Protein AF-A0A8T3MRX0-F1 (afdb_monomer_lite)

Structure (mmCIF, N/CA/C/O backbone):
data_AF-A0A8T3MRX0-F1
#
_entry.id   AF-A0A8T3MRX0-F1
#
loop_
_atom_site.group_PDB
_atom_site.id
_atom_site.type_symbol
_atom_site.label_atom_id
_atom_site.label_alt_id
_atom_site.label_comp_id
_atom_site.label_asym_id
_atom_site.label_entity_id
_atom_site.label_seq_id
_atom_site.pdbx_PDB_ins_code
_atom_site.Cartn_x
_atom_site.Cartn_y
_atom_site.Cartn_z
_atom_site.occupancy
_atom_site.B_iso_or_equiv
_atom_site.auth_seq_id
_atom_site.auth_comp_id
_atom_site.auth_asym_id
_atom_site.auth_atom_id
_atom_site.pdbx_PDB_model_num
ATOM 1 N N . MET A 1 1 ? -22.126 3.809 14.774 1.00 47.97 1 MET A N 1
ATOM 2 C CA . MET A 1 1 ? -21.043 4.812 14.825 1.00 47.97 1 MET A CA 1
ATOM 3 C C . MET A 1 1 ? -20.828 5.288 13.395 1.00 47.97 1 MET A C 1
ATOM 5 O O . MET A 1 1 ? -20.645 4.446 12.530 1.00 47.97 1 MET A O 1
ATOM 9 N N . ASN A 1 2 ? -21.030 6.576 13.102 1.00 45.25 2 ASN A N 1
ATOM 10 C CA . ASN A 1 2 ? -21.067 7.081 11.723 1.00 45.25 2 ASN A CA 1
ATOM 11 C C . ASN A 1 2 ? -19.663 7.521 11.285 1.00 45.25 2 ASN A C 1
ATOM 13 O O . ASN A 1 2 ? -19.270 8.661 11.512 1.00 45.25 2 ASN A O 1
ATOM 17 N N . LEU A 1 3 ? -18.898 6.598 10.702 1.00 55.19 3 LEU A N 1
ATOM 18 C CA . LEU A 1 3 ? -17.537 6.868 10.233 1.00 55.19 3 LEU A CA 1
ATOM 19 C C . LEU A 1 3 ? -17.494 7.878 9.079 1.00 55.19 3 LEU A C 1
ATOM 21 O O . LEU A 1 3 ? -16.502 8.574 8.935 1.00 55.19 3 LEU A O 1
ATOM 25 N N . LEU A 1 4 ? -18.555 8.031 8.287 1.00 54.91 4 LEU A N 1
ATOM 26 C CA . LEU A 1 4 ? -18.535 8.836 7.056 1.00 54.91 4 LEU A CA 1
ATOM 27 C C . LEU A 1 4 ? -18.578 10.364 7.281 1.00 54.91 4 LEU A C 1
ATOM 29 O O . LEU A 1 4 ? -18.667 11.115 6.314 1.00 54.91 4 LEU A O 1
ATOM 33 N N . GLY A 1 5 ? -18.531 10.832 8.534 1.00 46.66 5 GLY A N 1
ATOM 34 C CA . GLY A 1 5 ? -18.636 12.254 8.887 1.00 46.66 5 GLY A CA 1
ATOM 35 C C . GLY A 1 5 ? -17.525 12.801 9.784 1.00 46.66 5 GLY A C 1
ATOM 36 O O . GLY A 1 5 ? -17.608 13.962 10.179 1.00 46.66 5 GLY A O 1
ATOM 37 N N . GLU A 1 6 ? -16.504 12.010 10.141 1.00 54.84 6 GLU A N 1
ATOM 38 C CA . GLU A 1 6 ? -15.420 12.528 10.981 1.00 54.84 6 GLU A CA 1
ATOM 39 C C . GLU A 1 6 ? -14.388 13.304 10.143 1.00 54.84 6 GLU A C 1
ATOM 41 O O . GLU A 1 6 ? -13.748 12.711 9.272 1.00 54.84 6 GLU A O 1
ATOM 46 N N . PRO A 1 7 ? -14.113 14.588 10.451 1.00 52.88 7 PRO A N 1
ATOM 47 C CA . PRO A 1 7 ? -13.087 15.394 9.774 1.00 52.88 7 PRO A CA 1
ATOM 48 C C . PRO A 1 7 ? -11.646 14.892 10.007 1.00 52.88 7 PRO A C 1
ATOM 50 O O . PRO A 1 7 ? -10.686 15.538 9.596 1.00 52.88 7 PRO A O 1
ATOM 53 N N . ALA A 1 8 ? -11.486 13.745 10.672 1.00 60.12 8 ALA A N 1
ATOM 54 C CA . ALA A 1 8 ? -10.219 13.095 10.975 1.00 60.12 8 ALA A CA 1
ATOM 55 C C . ALA A 1 8 ? -9.835 11.984 9.975 1.00 60.12 8 ALA A C 1
ATOM 57 O O . ALA A 1 8 ? -8.851 11.282 10.202 1.00 60.12 8 ALA A O 1
ATOM 58 N N . GLN A 1 9 ? -10.587 11.785 8.887 1.00 65.62 9 GLN A N 1
ATOM 59 C CA . GLN A 1 9 ? -10.217 10.825 7.843 1.00 65.62 9 GLN A CA 1
ATOM 60 C C . GLN A 1 9 ? -9.345 11.503 6.786 1.00 65.62 9 GLN A C 1
ATOM 62 O O . GLN A 1 9 ? -9.787 12.417 6.093 1.00 65.62 9 GLN A O 1
ATOM 67 N N . GLY A 1 10 ? -8.083 11.078 6.690 1.00 75.69 10 GLY A N 1
ATOM 68 C CA . GLY A 1 10 ? -7.203 11.491 5.599 1.00 75.69 10 GLY A CA 1
ATOM 69 C C . GLY A 1 10 ? -7.503 10.727 4.305 1.00 75.69 10 GLY A C 1
ATOM 70 O O . GLY A 1 10 ? -8.537 10.078 4.159 1.00 75.69 10 GLY A O 1
ATOM 71 N N . VAL A 1 11 ? -6.596 10.815 3.331 1.00 86.38 11 VAL A N 1
ATOM 72 C CA . VAL A 1 11 ? -6.800 10.226 1.997 1.00 86.38 11 VAL A CA 1
ATOM 73 C C . VAL A 1 11 ? -6.847 8.698 2.078 1.00 86.38 11 VAL A C 1
ATOM 75 O O . VAL A 1 11 ? -5.951 8.070 2.647 1.00 86.38 11 VAL A O 1
ATOM 78 N N . ALA A 1 12 ? -7.876 8.094 1.479 1.00 89.69 12 ALA A N 1
ATOM 79 C CA . ALA A 1 12 ? -8.012 6.644 1.407 1.00 89.69 12 ALA A CA 1
ATOM 80 C C . ALA A 1 12 ? -6.932 6.014 0.510 1.00 89.69 12 ALA A C 1
ATOM 82 O O . ALA A 1 12 ? -6.689 6.464 -0.613 1.00 89.69 12 ALA A O 1
ATOM 83 N N . ILE A 1 13 ? -6.317 4.941 1.008 1.00 91.31 13 ILE A N 1
ATOM 84 C CA . ILE A 1 13 ? -5.380 4.073 0.277 1.00 91.31 13 ILE A CA 1
ATOM 85 C C . ILE A 1 13 ? -6.118 2.861 -0.295 1.00 91.31 13 ILE A C 1
ATOM 87 O O . ILE A 1 13 ? -5.758 2.380 -1.365 1.00 91.31 13 ILE A O 1
ATOM 91 N N . GLY A 1 14 ? -7.150 2.376 0.398 1.00 90.56 14 GLY A N 1
ATOM 92 C CA . GLY A 1 14 ? -8.015 1.307 -0.088 1.00 90.56 14 GLY A CA 1
ATOM 93 C C . GLY A 1 14 ? -8.896 0.710 1.006 1.00 90.56 14 GLY A C 1
ATOM 94 O O . GLY A 1 14 ? -8.797 1.079 2.175 1.00 90.56 14 GLY A O 1
ATOM 95 N N . LEU A 1 15 ? -9.753 -0.227 0.607 1.00 90.88 15 LEU A N 1
ATOM 96 C CA . LEU A 1 15 ? -10.640 -0.990 1.484 1.00 90.88 15 LEU A CA 1
ATOM 97 C C . LEU A 1 15 ? -10.367 -2.484 1.277 1.00 90.88 15 LEU A C 1
ATOM 99 O O . LEU A 1 15 ? -10.293 -2.937 0.134 1.00 90.88 15 LEU A O 1
ATOM 103 N N . ALA A 1 16 ? -10.235 -3.246 2.361 1.00 90.50 16 ALA A N 1
ATOM 104 C CA . ALA A 1 16 ? -10.099 -4.698 2.305 1.00 90.50 16 ALA A CA 1
ATOM 105 C C . ALA A 1 16 ? -10.977 -5.359 3.375 1.00 90.50 16 ALA A C 1
ATOM 107 O O . ALA A 1 16 ? -10.682 -5.287 4.568 1.00 90.50 16 ALA A O 1
ATOM 108 N N . GLY A 1 17 ? -12.073 -5.991 2.943 1.00 91.25 17 GLY A N 1
ATOM 109 C CA . GLY A 1 17 ? -13.133 -6.410 3.864 1.00 91.25 17 GLY A CA 1
ATOM 110 C C . GLY A 1 17 ? -13.677 -5.202 4.630 1.00 91.25 17 GLY A C 1
ATOM 111 O O . GLY A 1 17 ? -13.950 -4.166 4.026 1.00 91.25 17 GLY A O 1
ATOM 112 N N . ASP A 1 18 ? -13.739 -5.315 5.955 1.00 93.56 18 ASP A N 1
ATOM 113 C CA . ASP A 1 18 ? -14.192 -4.241 6.850 1.00 93.56 18 ASP A CA 1
ATOM 114 C C . ASP A 1 18 ? -13.059 -3.292 7.285 1.00 93.56 18 ASP A C 1
ATOM 116 O O . ASP A 1 18 ? -13.239 -2.484 8.191 1.00 93.56 18 ASP A O 1
ATOM 120 N N . GLN A 1 19 ? -11.870 -3.373 6.680 1.00 94.06 19 GLN A N 1
ATOM 121 C CA . GLN A 1 19 ? -10.727 -2.529 7.041 1.00 94.06 19 GLN A CA 1
ATOM 122 C C . GLN A 1 19 ? -10.515 -1.432 5.998 1.00 94.06 19 GLN A C 1
ATOM 124 O O . GLN A 1 19 ? -10.048 -1.692 4.885 1.00 94.06 19 GLN A O 1
ATOM 129 N N . LEU A 1 20 ? -10.837 -0.191 6.366 1.00 93.75 20 LEU A N 1
ATOM 130 C CA . LEU A 1 20 ? -10.503 1.001 5.594 1.00 93.75 20 LEU A CA 1
ATOM 131 C C . LEU A 1 20 ? -9.086 1.445 5.952 1.00 93.75 20 LEU A C 1
ATOM 133 O O . LEU A 1 20 ? -8.795 1.742 7.108 1.00 93.75 20 LEU A O 1
ATOM 137 N N . VAL A 1 21 ? -8.212 1.531 4.955 1.00 94.31 21 VAL A N 1
ATOM 138 C CA . VAL A 1 21 ? -6.828 1.968 5.142 1.00 94.31 21 VAL A CA 1
ATOM 139 C C . VAL A 1 21 ? -6.658 3.364 4.573 1.00 94.31 21 VAL A C 1
ATOM 141 O O . VAL A 1 21 ? -6.964 3.615 3.404 1.00 94.31 21 VAL A O 1
ATOM 144 N N . THR A 1 22 ? -6.168 4.284 5.398 1.00 93.62 22 THR A N 1
ATOM 145 C CA . THR A 1 22 ? -6.013 5.696 5.035 1.00 93.62 22 THR A CA 1
ATOM 14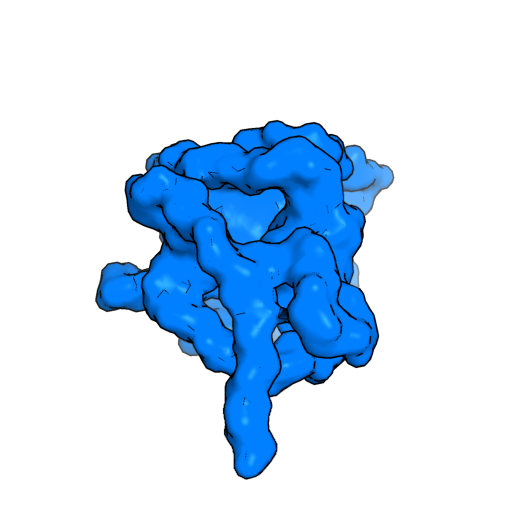6 C C . THR A 1 22 ? -4.665 6.226 5.489 1.00 93.62 22 THR A C 1
ATOM 148 O O . THR A 1 22 ? -4.082 5.758 6.469 1.00 93.62 22 THR A O 1
ATOM 151 N N . TYR A 1 23 ? -4.205 7.285 4.833 1.00 92.75 23 TYR A N 1
ATOM 152 C CA . TYR A 1 23 ? -3.291 8.204 5.494 1.00 92.75 23 TYR A CA 1
ATOM 153 C C . TYR A 1 23 ? -4.036 8.880 6.651 1.00 92.75 23 TYR A C 1
ATOM 155 O O . TYR A 1 23 ? -5.194 9.278 6.503 1.00 92.75 23 TYR A O 1
ATOM 163 N N . ALA A 1 24 ? -3.405 8.983 7.816 1.00 91.12 24 ALA A N 1
ATOM 164 C CA . ALA A 1 24 ? -3.927 9.775 8.919 1.00 91.12 24 ALA A CA 1
ATOM 165 C C . ALA A 1 24 ? -3.670 11.271 8.656 1.00 91.12 24 ALA A C 1
ATOM 167 O O . ALA A 1 24 ? -2.680 11.613 8.000 1.00 91.12 24 ALA A O 1
ATOM 168 N N . PRO A 1 25 ? -4.511 12.181 9.176 1.00 87.50 25 PRO A N 1
ATOM 169 C CA . PRO A 1 25 ? -4.209 13.607 9.161 1.00 87.50 25 PRO A CA 1
ATOM 170 C C . PRO A 1 25 ? -2.866 13.883 9.845 1.00 87.50 25 PRO A C 1
ATOM 172 O O . PRO A 1 25 ? -2.605 13.385 10.940 1.00 87.50 25 PRO A O 1
ATOM 175 N N . CYS A 1 26 ? -2.015 14.685 9.209 1.00 86.38 26 CYS A N 1
ATOM 176 C CA . CYS A 1 26 ? -0.701 15.034 9.731 1.00 86.38 26 CYS A CA 1
ATOM 177 C C . CYS A 1 26 ? -0.370 16.509 9.447 1.00 86.38 26 CYS A C 1
ATOM 179 O O . CYS A 1 26 ? -0.930 17.111 8.534 1.00 86.38 26 CYS A O 1
ATOM 181 N N . GLN A 1 27 ? 0.527 17.106 10.241 1.00 83.56 27 GLN A N 1
ATOM 182 C CA . GLN A 1 27 ? 0.927 18.516 10.081 1.00 83.56 27 GLN A CA 1
ATOM 183 C C . GLN A 1 27 ? 1.966 18.735 8.966 1.00 83.56 27 GLN A C 1
ATOM 185 O O . GLN A 1 27 ? 2.208 19.869 8.563 1.00 83.56 27 GLN A O 1
ATOM 190 N N . GLY A 1 28 ? 2.577 17.661 8.464 1.00 82.31 28 GLY A N 1
ATOM 191 C CA . GLY A 1 28 ? 3.568 17.696 7.396 1.00 82.31 28 GLY A CA 1
ATOM 192 C C . GLY A 1 28 ? 3.866 16.290 6.885 1.00 82.31 28 GLY A C 1
ATOM 193 O O . GLY A 1 28 ? 3.781 15.325 7.641 1.00 82.31 28 GLY A O 1
ATOM 194 N N . LEU A 1 29 ? 4.186 16.174 5.597 1.00 83.44 29 LEU A N 1
ATOM 195 C CA . LEU A 1 29 ? 4.521 14.893 4.973 1.00 83.44 29 LEU A CA 1
ATOM 196 C C . LEU A 1 29 ? 5.898 14.388 5.444 1.00 83.44 29 LEU A C 1
ATOM 198 O O . LEU A 1 29 ? 6.789 15.213 5.658 1.00 83.44 29 LEU A O 1
ATOM 202 N N . PRO A 1 30 ? 6.118 13.059 5.517 1.00 88.75 30 PRO A N 1
ATOM 203 C CA . PRO A 1 30 ? 5.167 11.965 5.253 1.00 88.75 30 PRO A CA 1
ATOM 204 C C . PRO A 1 30 ? 4.166 11.708 6.400 1.00 88.75 30 PRO A C 1
ATOM 206 O O . PRO A 1 30 ? 4.538 11.728 7.569 1.00 88.75 30 PRO A O 1
ATOM 209 N N . CYS A 1 31 ? 2.901 11.418 6.067 1.00 90.50 31 CYS A N 1
ATOM 210 C CA . CYS A 1 31 ? 1.861 11.135 7.067 1.00 90.50 31 CYS A CA 1
ATOM 211 C C . CYS A 1 31 ? 1.908 9.680 7.582 1.00 90.50 31 CYS A C 1
ATOM 213 O O . CYS A 1 31 ? 2.363 8.786 6.855 1.00 90.50 31 CYS A O 1
ATOM 215 N N . PRO A 1 32 ? 1.361 9.410 8.785 1.00 93.44 32 PRO A N 1
ATOM 216 C CA . PRO A 1 32 ? 1.091 8.050 9.238 1.00 93.44 32 PRO A CA 1
ATOM 217 C C . PRO A 1 32 ? 0.061 7.344 8.349 1.00 93.44 32 PRO A C 1
ATOM 219 O O . PRO A 1 32 ? -0.772 7.991 7.712 1.00 93.44 32 PRO A O 1
ATOM 222 N N . ILE A 1 33 ? 0.071 6.012 8.361 1.00 94.94 33 ILE A N 1
ATOM 223 C CA . ILE A 1 33 ? -0.961 5.163 7.756 1.00 94.94 33 ILE A CA 1
ATOM 224 C C . ILE A 1 33 ? -1.665 4.378 8.857 1.00 94.94 33 ILE A C 1
ATOM 226 O O . ILE A 1 33 ? -1.015 3.765 9.708 1.00 94.94 33 ILE A O 1
ATOM 230 N N . VAL A 1 34 ? -2.995 4.365 8.811 1.00 95.94 34 VAL A N 1
ATOM 231 C CA . VAL A 1 34 ? -3.849 3.653 9.764 1.00 95.94 34 VAL A CA 1
ATOM 232 C C . VAL A 1 34 ? -4.810 2.715 9.042 1.00 95.94 34 VAL A C 1
ATOM 234 O O . VAL A 1 34 ? -5.283 3.022 7.948 1.00 95.94 34 VAL A O 1
ATOM 237 N N . ALA A 1 35 ? -5.112 1.584 9.674 1.00 96.19 35 ALA A N 1
ATOM 238 C CA . ALA A 1 35 ? -6.267 0.753 9.364 1.00 96.19 35 ALA A CA 1
ATOM 239 C C . ALA A 1 35 ? -7.395 1.071 10.346 1.00 96.19 35 ALA A C 1
ATOM 241 O O . ALA A 1 35 ? -7.155 1.272 11.540 1.00 96.19 35 ALA A O 1
ATOM 242 N N . ILE A 1 36 ? -8.615 1.142 9.829 1.00 95.06 36 ILE A N 1
ATOM 243 C CA . ILE A 1 36 ? -9.825 1.440 10.581 1.00 95.06 36 ILE A CA 1
ATOM 244 C C . ILE A 1 36 ? -10.830 0.333 10.298 1.00 95.06 36 ILE A C 1
ATOM 246 O O . ILE A 1 36 ? -11.251 0.154 9.156 1.00 95.06 36 ILE A O 1
ATOM 250 N N . ASP A 1 37 ? -11.250 -0.368 11.343 1.00 94.31 37 ASP A N 1
ATOM 251 C CA . ASP A 1 37 ? -12.383 -1.278 11.271 1.00 94.31 37 ASP A CA 1
ATOM 252 C C . ASP A 1 37 ? -13.670 -0.462 11.088 1.00 94.31 37 ASP A C 1
ATOM 254 O O . ASP A 1 37 ? -14.036 0.340 11.950 1.00 94.31 37 ASP A O 1
ATOM 258 N N . VAL A 1 38 ? -14.353 -0.619 9.955 1.00 92.50 38 VAL A N 1
ATOM 259 C CA . VAL A 1 38 ? -15.511 0.220 9.613 1.00 92.50 38 VAL A CA 1
ATOM 260 C C . VAL A 1 38 ? -16.777 -0.150 10.388 1.00 92.50 38 VAL A C 1
ATOM 262 O O . VAL A 1 38 ? -17.739 0.617 10.408 1.00 92.50 38 VAL A O 1
ATOM 265 N N . THR A 1 39 ? -16.781 -1.303 11.052 1.00 93.81 39 THR A N 1
ATOM 266 C CA . THR A 1 39 ? -17.919 -1.789 11.836 1.00 93.81 39 THR A CA 1
ATOM 267 C C . THR A 1 39 ? -17.836 -1.286 13.277 1.00 93.81 39 THR A C 1
ATOM 269 O O . THR A 1 39 ? -18.826 -0.822 13.847 1.00 93.81 39 THR A O 1
ATOM 272 N N . THR A 1 40 ? -16.642 -1.335 13.867 1.00 92.94 40 THR A N 1
ATOM 273 C CA . THR A 1 40 ? -16.371 -0.997 15.273 1.00 92.94 40 THR A CA 1
ATOM 274 C C . THR A 1 40 ? -15.755 0.390 15.456 1.00 92.94 40 THR A C 1
ATOM 276 O O . THR A 1 40 ? -15.836 0.959 16.543 1.00 92.94 40 THR A O 1
ATOM 279 N N . GLY A 1 41 ? -15.138 0.951 14.414 1.00 90.50 41 GLY A N 1
ATOM 280 C CA . GLY A 1 41 ? -14.356 2.187 14.470 1.00 90.50 41 GLY A CA 1
ATOM 281 C C . GLY A 1 41 ? -12.961 2.023 15.082 1.00 90.50 41 GLY A C 1
ATOM 282 O O . GLY A 1 41 ? -12.269 3.026 15.274 1.00 90.50 41 GLY A O 1
ATOM 283 N N . GLN A 1 42 ? -12.535 0.797 15.410 1.00 93.19 42 GLN A N 1
ATOM 284 C CA . GLN A 1 42 ? -11.214 0.543 15.984 1.00 93.19 42 GLN A CA 1
ATOM 285 C C . GLN A 1 42 ? -10.109 0.937 14.997 1.00 93.19 42 GLN A C 1
ATOM 287 O O . GLN A 1 42 ? -10.176 0.603 13.817 1.00 93.19 42 GLN A O 1
ATOM 292 N N . ARG A 1 43 ? -9.075 1.629 15.489 1.00 93.88 43 ARG A N 1
ATOM 293 C CA . ARG A 1 43 ? -7.940 2.098 14.684 1.00 93.88 43 ARG A CA 1
ATOM 294 C C . ARG A 1 43 ? -6.648 1.384 15.071 1.00 93.88 43 ARG A C 1
ATOM 296 O O . ARG A 1 43 ? -6.375 1.210 16.259 1.00 93.88 43 ARG A O 1
ATOM 303 N N . VAL A 1 44 ? -5.836 1.045 14.075 1.00 95.56 44 VAL A N 1
ATOM 304 C CA . VAL A 1 44 ? -4.485 0.496 14.238 1.00 95.56 44 VAL A CA 1
ATOM 305 C C . VAL A 1 44 ? -3.510 1.282 13.368 1.00 95.56 44 VAL A C 1
ATOM 307 O O . VAL A 1 44 ? -3.738 1.457 12.173 1.00 95.56 44 VAL A O 1
ATOM 310 N N . THR A 1 45 ? -2.405 1.743 13.953 1.00 95.44 45 THR A N 1
ATOM 311 C CA . THR A 1 45 ? -1.321 2.383 13.197 1.00 95.44 45 THR A CA 1
ATOM 312 C C . THR A 1 45 ? -0.474 1.326 12.499 1.00 95.44 45 THR A C 1
ATOM 314 O O . THR A 1 45 ? 0.128 0.468 13.146 1.00 95.44 45 THR A O 1
ATOM 317 N N . LEU A 1 46 ? -0.409 1.406 11.171 1.00 96.25 46 LEU A N 1
ATOM 318 C CA . LEU A 1 46 ? 0.388 0.508 10.333 1.00 96.25 46 LEU A CA 1
ATOM 319 C C . LEU A 1 46 ? 1.793 1.062 10.088 1.00 96.25 46 LEU A C 1
ATOM 321 O O . LEU A 1 46 ? 2.756 0.303 10.002 1.00 96.25 46 LEU A O 1
ATOM 325 N N . SER A 1 47 ? 1.911 2.388 10.008 1.00 94.81 47 SER A N 1
ATOM 326 C CA . SER A 1 47 ? 3.180 3.097 9.869 1.00 94.81 47 SER A CA 1
ATOM 327 C C . SER A 1 47 ? 3.056 4.512 10.426 1.00 94.81 47 SER A C 1
ATOM 329 O O . SER A 1 47 ? 2.044 5.169 10.196 1.00 94.81 47 SER A O 1
ATOM 331 N N . ASP A 1 48 ? 4.086 4.998 11.116 1.00 92.12 48 ASP A N 1
ATOM 332 C CA . ASP A 1 48 ? 4.107 6.356 11.681 1.00 92.12 48 ASP A CA 1
ATOM 333 C C . ASP A 1 48 ? 4.415 7.432 10.627 1.00 92.12 48 ASP A C 1
ATOM 335 O O . ASP A 1 48 ? 4.094 8.602 10.813 1.00 92.12 48 ASP A O 1
ATOM 339 N N . ALA A 1 49 ? 5.029 7.040 9.508 1.00 90.69 49 ALA A N 1
ATOM 340 C CA . ALA A 1 49 ? 5.462 7.929 8.436 1.00 90.69 49 ALA A CA 1
ATOM 341 C C . ALA A 1 49 ? 5.644 7.118 7.148 1.00 90.69 49 ALA A C 1
ATOM 343 O O . ALA A 1 49 ? 6.426 6.167 7.122 1.00 90.69 49 ALA A O 1
ATOM 344 N N . SER A 1 50 ? 4.914 7.456 6.082 1.00 90.88 50 SER A N 1
ATOM 345 C CA . SER A 1 50 ? 5.001 6.742 4.799 1.00 90.88 50 SER A CA 1
ATOM 346 C C . SER A 1 50 ? 4.939 7.657 3.581 1.00 90.88 50 SER A C 1
ATOM 348 O O . SER A 1 50 ? 4.209 8.650 3.570 1.00 90.88 50 SER A O 1
ATOM 350 N N . GLY A 1 51 ? 5.686 7.278 2.541 1.00 91.75 51 GLY A N 1
ATOM 351 C CA . GLY A 1 51 ? 5.541 7.818 1.192 1.00 91.75 51 GLY A CA 1
ATOM 352 C C . GLY A 1 51 ? 4.298 7.260 0.497 1.00 91.75 51 GLY A C 1
ATOM 353 O O . GLY A 1 51 ? 3.227 7.158 1.101 1.00 91.75 51 GLY A O 1
ATOM 354 N N . LEU A 1 52 ? 4.424 6.885 -0.779 1.00 92.94 52 LEU A N 1
ATOM 355 C CA . LEU A 1 52 ? 3.320 6.252 -1.502 1.00 92.94 52 LEU A CA 1
ATOM 356 C C . LEU A 1 52 ? 3.032 4.862 -0.932 1.00 92.94 52 LEU A C 1
ATOM 358 O O . LEU A 1 52 ? 3.916 4.187 -0.400 1.00 92.94 52 LEU A O 1
ATOM 362 N N . ALA A 1 53 ? 1.773 4.452 -1.028 1.00 93.44 53 ALA A N 1
ATOM 363 C CA . ALA A 1 53 ? 1.305 3.193 -0.484 1.00 93.44 53 ALA A CA 1
ATOM 364 C C . ALA A 1 53 ? 0.182 2.599 -1.332 1.00 93.44 53 ALA A C 1
ATOM 366 O O . ALA A 1 53 ? -0.541 3.308 -2.037 1.00 93.44 53 ALA A O 1
ATOM 367 N N . THR A 1 54 ? 0.029 1.283 -1.240 1.00 93.31 54 THR A N 1
ATOM 368 C CA . THR A 1 54 ? -1.056 0.540 -1.876 1.00 93.31 54 THR A CA 1
ATOM 369 C C . THR A 1 54 ? -1.434 -0.682 -1.048 1.00 93.31 54 THR A C 1
ATOM 371 O O . THR A 1 54 ? -0.608 -1.240 -0.323 1.00 93.31 54 THR A O 1
ATOM 374 N N . LEU A 1 55 ? -2.684 -1.120 -1.177 1.00 92.38 55 LEU A N 1
ATOM 375 C CA . LEU A 1 55 ? -3.097 -2.435 -0.702 1.00 92.38 55 LEU A CA 1
ATOM 376 C C . LEU A 1 55 ? -2.780 -3.495 -1.750 1.00 92.38 55 LEU A C 1
ATOM 378 O O . LEU A 1 55 ? -2.896 -3.253 -2.952 1.00 92.38 55 LEU A O 1
ATOM 382 N N . VAL A 1 56 ? -2.386 -4.670 -1.271 1.00 90.00 56 VAL A N 1
ATOM 383 C CA . VAL A 1 56 ? -2.056 -5.834 -2.091 1.00 90.00 56 VAL A CA 1
ATOM 384 C C . VAL A 1 56 ? -2.784 -7.043 -1.537 1.00 90.00 56 VAL A C 1
ATOM 386 O O . VAL A 1 56 ? -2.777 -7.290 -0.330 1.00 90.00 56 VAL A O 1
ATOM 389 N N . ALA A 1 57 ? -3.405 -7.812 -2.424 1.00 86.69 57 ALA A N 1
ATOM 390 C CA . ALA A 1 57 ? -3.938 -9.116 -2.072 1.00 86.69 57 ALA A CA 1
ATOM 391 C C . ALA A 1 57 ? -2.785 -10.126 -1.949 1.00 86.69 57 ALA A C 1
ATOM 393 O O . ALA A 1 57 ? -1.939 -10.223 -2.839 1.00 86.69 57 ALA A O 1
ATOM 394 N N . SER A 1 58 ? -2.759 -10.885 -0.857 1.00 85.00 58 SER A N 1
ATOM 395 C CA . SER A 1 58 ? -1.835 -12.002 -0.643 1.00 85.00 58 SER A CA 1
ATOM 396 C C . SER A 1 58 ? -2.621 -13.259 -0.277 1.00 85.00 58 SER A C 1
ATOM 398 O O . SER A 1 58 ? -3.785 -13.177 0.123 1.00 85.00 58 SER A O 1
ATOM 400 N N . VAL A 1 59 ? -1.975 -14.417 -0.405 1.00 85.81 59 VAL A N 1
ATOM 401 C CA . VAL A 1 59 ? -2.522 -15.722 -0.004 1.00 85.81 59 VAL A CA 1
ATOM 402 C C . VAL A 1 59 ? -2.940 -15.738 1.469 1.00 85.81 59 VAL A C 1
ATOM 404 O O . VAL A 1 59 ? -3.997 -16.266 1.796 1.00 85.81 59 VAL A O 1
ATOM 407 N N . ASP A 1 60 ? -2.187 -15.053 2.330 1.00 86.94 60 ASP A N 1
ATOM 408 C CA . ASP A 1 60 ? -2.450 -14.954 3.772 1.00 86.94 60 ASP A CA 1
ATOM 409 C C . ASP A 1 60 ? -3.339 -13.750 4.138 1.00 86.94 60 ASP A C 1
ATOM 411 O O . ASP A 1 60 ? -3.365 -13.293 5.286 1.00 86.94 60 ASP A O 1
ATOM 415 N N . GLY A 1 61 ? -4.030 -13.171 3.152 1.00 89.31 61 GLY A N 1
ATOM 416 C CA . GLY A 1 61 ? -4.900 -12.006 3.303 1.00 89.31 61 GLY A CA 1
ATOM 417 C C . GLY A 1 61 ? -4.270 -10.682 2.853 1.00 89.31 61 GLY A C 1
ATOM 418 O O . GLY A 1 61 ? -3.096 -10.622 2.487 1.00 89.31 61 GLY A O 1
ATOM 419 N N . PRO A 1 62 ? -5.043 -9.585 2.859 1.00 91.75 62 PRO A N 1
ATOM 420 C CA . PRO A 1 62 ? -4.581 -8.287 2.379 1.00 91.75 62 PRO A CA 1
ATOM 421 C C . PRO A 1 62 ? -3.406 -7.759 3.208 1.00 91.75 62 PRO A C 1
ATOM 423 O O . PRO A 1 62 ? -3.316 -7.979 4.420 1.00 91.75 62 PRO A O 1
ATOM 426 N N . ARG A 1 63 ? -2.500 -7.044 2.545 1.00 94.44 63 ARG A N 1
ATOM 427 C CA . ARG A 1 63 ? -1.336 -6.398 3.153 1.00 94.44 63 ARG A CA 1
ATOM 428 C C . ARG A 1 63 ? -1.209 -4.970 2.636 1.00 94.44 63 ARG A C 1
ATOM 430 O O . ARG A 1 63 ? -1.529 -4.686 1.482 1.00 94.44 63 ARG A O 1
ATOM 437 N N . LEU A 1 64 ? -0.718 -4.079 3.487 1.00 95.50 64 LEU A N 1
ATOM 438 C CA . LEU A 1 64 ? -0.269 -2.752 3.085 1.00 95.50 64 LEU A CA 1
ATOM 439 C C . LEU A 1 64 ? 1.168 -2.856 2.587 1.00 95.50 64 LEU A C 1
ATOM 441 O O . LEU A 1 64 ? 2.019 -3.361 3.313 1.00 95.50 64 LEU A O 1
ATOM 445 N N . VAL A 1 65 ? 1.448 -2.318 1.405 1.00 95.06 65 VAL A N 1
ATOM 446 C CA . VAL A 1 65 ? 2.815 -2.040 0.957 1.00 95.06 65 VAL A CA 1
ATOM 447 C C . VAL A 1 65 ? 3.005 -0.537 0.908 1.00 95.06 65 VAL A C 1
ATOM 449 O O . VAL A 1 65 ? 2.170 0.175 0.347 1.00 95.06 65 VAL A O 1
ATOM 452 N N . HIS A 1 66 ? 4.089 -0.045 1.495 1.00 94.88 66 HIS A N 1
ATOM 453 C CA . HIS A 1 66 ? 4.377 1.380 1.526 1.00 94.88 66 HIS A CA 1
ATOM 454 C C . HIS A 1 66 ? 5.871 1.675 1.402 1.00 94.88 66 HIS A C 1
ATOM 456 O O . HIS A 1 66 ? 6.728 0.880 1.794 1.00 94.88 66 HIS A O 1
ATOM 462 N N . GLU A 1 67 ? 6.169 2.860 0.884 1.00 94.50 67 GLU A N 1
ATOM 463 C CA . GLU A 1 67 ? 7.503 3.449 0.896 1.00 94.50 67 GLU A CA 1
ATOM 464 C C . GLU A 1 67 ? 7.812 3.976 2.308 1.00 94.50 67 GLU A C 1
ATOM 466 O O . GLU A 1 67 ? 6.970 4.624 2.943 1.00 94.50 67 GLU A O 1
ATOM 471 N N . THR A 1 68 ? 9.009 3.700 2.834 1.00 88.88 68 THR A N 1
ATOM 472 C CA . THR A 1 68 ? 9.401 4.156 4.183 1.00 88.88 68 THR A CA 1
ATOM 473 C C . THR A 1 68 ? 9.732 5.644 4.257 1.00 88.88 68 THR A C 1
ATOM 475 O O . THR A 1 68 ? 9.738 6.209 5.346 1.00 88.88 68 THR A O 1
ATOM 478 N N . THR A 1 69 ? 10.029 6.274 3.120 1.00 81.31 69 THR A N 1
ATOM 479 C CA . THR A 1 69 ? 10.233 7.723 2.981 1.00 81.31 69 THR A CA 1
ATOM 480 C C . THR A 1 69 ? 9.511 8.219 1.728 1.00 81.31 69 THR A C 1
ATOM 482 O O . THR A 1 69 ? 8.926 7.429 0.990 1.00 81.31 69 THR A O 1
ATOM 485 N N . ALA A 1 70 ? 9.504 9.531 1.491 1.00 75.38 70 ALA A N 1
ATOM 486 C CA . ALA A 1 70 ? 8.824 10.132 0.343 1.00 75.38 70 ALA A CA 1
ATOM 487 C C . ALA A 1 70 ? 9.715 10.262 -0.913 1.00 75.38 70 ALA A C 1
ATOM 489 O O . ALA A 1 70 ? 9.332 10.981 -1.843 1.00 75.38 70 ALA A O 1
ATOM 490 N N . ASP A 1 71 ? 10.848 9.558 -0.957 1.00 75.94 71 ASP A N 1
ATOM 491 C CA . ASP A 1 71 ? 11.902 9.717 -1.965 1.00 75.94 71 ASP A CA 1
ATOM 492 C C . ASP A 1 71 ? 11.910 8.586 -3.005 1.00 75.94 71 ASP A C 1
ATOM 494 O O . ASP A 1 71 ? 11.410 7.485 -2.768 1.00 75.94 71 ASP A O 1
ATOM 498 N N . ASP A 1 72 ? 12.509 8.849 -4.168 1.00 68.44 72 ASP A N 1
ATOM 499 C CA . ASP A 1 72 ? 12.741 7.814 -5.178 1.00 68.44 72 ASP A CA 1
ATOM 500 C C . ASP A 1 72 ? 13.715 6.754 -4.634 1.00 68.44 72 ASP A C 1
ATOM 502 O O . ASP A 1 72 ? 14.746 7.083 -4.048 1.00 68.44 72 ASP A O 1
ATOM 506 N N . GLY A 1 73 ? 13.398 5.472 -4.838 1.00 71.38 73 GLY A N 1
ATOM 507 C CA . GLY A 1 73 ? 14.208 4.368 -4.310 1.00 71.38 73 GLY A CA 1
ATOM 508 C C . GLY A 1 73 ? 14.068 4.148 -2.800 1.00 71.38 73 GLY A C 1
ATOM 509 O O . GLY A 1 73 ? 14.869 3.411 -2.220 1.00 71.38 73 GLY A O 1
ATOM 510 N N . ALA A 1 74 ? 13.066 4.760 -2.155 1.00 79.88 74 ALA A N 1
ATOM 511 C CA . ALA A 1 74 ? 12.751 4.484 -0.760 1.00 79.88 74 ALA A CA 1
ATOM 512 C C . ALA A 1 74 ? 12.566 2.970 -0.533 1.00 79.88 74 ALA A C 1
ATOM 514 O O . ALA A 1 74 ? 11.895 2.305 -1.333 1.00 79.88 74 ALA A O 1
ATOM 515 N N . PRO A 1 75 ? 13.119 2.411 0.562 1.00 89.00 75 PRO A N 1
ATOM 516 C CA . PRO A 1 75 ? 12.846 1.037 0.941 1.00 89.00 75 PRO A CA 1
ATOM 517 C C . PRO A 1 75 ? 11.345 0.783 1.022 1.00 89.00 75 PRO A C 1
ATOM 519 O O . PRO A 1 75 ? 10.567 1.628 1.478 1.00 89.00 75 PRO A O 1
ATOM 522 N N . LEU A 1 76 ? 10.952 -0.411 0.601 1.00 93.31 76 LEU A N 1
ATOM 523 C CA . LEU A 1 76 ? 9.578 -0.855 0.695 1.00 93.31 76 LEU A CA 1
ATOM 524 C C . LEU A 1 76 ? 9.384 -1.691 1.956 1.00 93.31 76 LEU A C 1
ATOM 526 O O . LEU A 1 76 ? 10.220 -2.524 2.321 1.00 93.31 76 LEU A O 1
ATOM 530 N N . ARG A 1 77 ? 8.241 -1.493 2.606 1.00 94.81 77 ARG A N 1
ATOM 531 C CA . ARG A 1 77 ? 7.771 -2.351 3.691 1.00 94.81 77 ARG A CA 1
ATOM 532 C C . ARG A 1 77 ? 6.407 -2.915 3.368 1.00 94.81 77 ARG A C 1
ATOM 534 O O . ARG A 1 77 ? 5.574 -2.233 2.775 1.00 94.81 77 ARG A O 1
ATOM 541 N N . ILE A 1 78 ? 6.194 -4.147 3.809 1.00 94.94 78 ILE A N 1
ATOM 542 C CA . ILE A 1 78 ? 4.900 -4.815 3.805 1.00 94.94 78 ILE A CA 1
ATOM 543 C C . ILE A 1 78 ? 4.433 -5.027 5.244 1.00 94.94 78 ILE A C 1
ATOM 545 O O . ILE A 1 78 ? 5.234 -5.399 6.105 1.00 94.94 78 ILE A O 1
ATOM 549 N N . VAL A 1 79 ? 3.156 -4.753 5.509 1.00 95.94 79 VAL A N 1
ATOM 550 C CA . VAL A 1 79 ? 2.556 -4.790 6.848 1.00 95.94 79 VAL A CA 1
ATOM 551 C C . VAL A 1 79 ? 1.172 -5.447 6.793 1.00 95.94 79 VAL A C 1
ATOM 553 O O . VAL A 1 79 ? 0.386 -5.174 5.882 1.00 95.94 79 VAL A O 1
ATOM 556 N N . THR A 1 80 ? 0.852 -6.322 7.750 1.00 95.94 80 THR A N 1
ATOM 557 C CA . THR A 1 80 ? -0.521 -6.830 7.947 1.00 95.94 80 THR A CA 1
ATOM 558 C C . THR A 1 80 ? -1.462 -5.721 8.404 1.00 95.94 80 THR A C 1
ATOM 560 O O . THR A 1 80 ? -1.049 -4.792 9.086 1.00 95.94 80 THR A O 1
ATOM 563 N N . LEU A 1 81 ? -2.757 -5.810 8.082 1.00 95.69 81 LEU A N 1
ATOM 564 C CA . LEU A 1 81 ? -3.718 -4.761 8.468 1.00 95.69 81 LEU A CA 1
ATOM 565 C C . LEU A 1 81 ? -4.011 -4.703 9.979 1.00 95.69 81 LEU A C 1
ATOM 567 O O . LEU A 1 81 ? -4.575 -3.726 10.454 1.00 95.69 81 LEU A O 1
ATOM 571 N N . ASP A 1 82 ? -3.577 -5.705 10.746 1.00 93.88 82 ASP A N 1
ATOM 572 C CA . ASP A 1 82 ? -3.550 -5.667 12.213 1.00 93.88 82 ASP A CA 1
ATOM 573 C C . ASP A 1 82 ? -2.252 -5.052 12.784 1.00 93.88 82 ASP A C 1
ATOM 575 O O . ASP A 1 82 ? -2.082 -4.977 14.001 1.00 93.88 82 ASP A O 1
ATOM 579 N N . GLY A 1 83 ? -1.321 -4.641 11.915 1.00 92.88 83 GLY A N 1
ATOM 580 C CA . GLY A 1 83 ? -0.047 -4.009 12.250 1.00 92.88 83 GLY A CA 1
ATOM 581 C C . GLY A 1 83 ? 1.021 -4.928 12.855 1.00 92.88 83 GLY A C 1
ATOM 582 O O . GLY A 1 83 ? 2.112 -4.431 13.161 1.00 92.88 83 GLY A O 1
ATOM 583 N N . ARG A 1 84 ? 0.731 -6.226 13.047 1.00 91.56 84 ARG A N 1
ATOM 584 C CA . ARG A 1 84 ? 1.580 -7.160 13.809 1.00 91.56 84 ARG A CA 1
ATOM 585 C C . ARG A 1 84 ? 2.773 -7.684 13.022 1.00 91.56 84 ARG A C 1
ATOM 587 O O . ARG A 1 84 ? 3.871 -7.752 13.566 1.00 91.56 84 ARG A O 1
ATOM 594 N N . GLU A 1 85 ? 2.576 -8.051 11.762 1.00 90.31 85 GLU A N 1
ATOM 595 C CA . GLU A 1 85 ? 3.643 -8.574 10.913 1.00 90.31 85 GLU A CA 1
ATOM 596 C C . GLU A 1 85 ? 4.171 -7.471 10.011 1.00 90.31 85 GLU A C 1
ATOM 598 O O . GLU A 1 85 ? 3.407 -6.741 9.375 1.00 90.31 85 GLU A O 1
ATOM 603 N N . ARG A 1 86 ? 5.497 -7.357 9.955 1.00 92.12 86 ARG A N 1
ATOM 604 C CA . ARG A 1 86 ? 6.200 -6.372 9.138 1.00 92.12 86 ARG A CA 1
ATOM 605 C C . ARG A 1 86 ? 7.400 -7.036 8.494 1.00 92.12 86 ARG A C 1
ATOM 607 O O . ARG A 1 86 ? 8.173 -7.699 9.181 1.00 92.12 86 ARG A O 1
ATOM 614 N N . ALA A 1 87 ? 7.588 -6.806 7.204 1.00 91.19 87 ALA A N 1
ATOM 615 C CA . ALA A 1 87 ? 8.791 -7.225 6.503 1.00 91.19 87 ALA A CA 1
ATOM 616 C C . ALA A 1 87 ? 9.300 -6.112 5.586 1.00 91.19 87 ALA A C 1
ATOM 618 O O . ALA A 1 87 ? 8.542 -5.258 5.120 1.00 91.19 87 ALA A O 1
ATOM 619 N N . VAL A 1 88 ? 10.609 -6.114 5.353 1.00 91.19 88 VAL A N 1
ATOM 620 C CA . VAL A 1 88 ? 11.226 -5.332 4.280 1.00 91.19 88 VAL A CA 1
ATOM 621 C C . VAL A 1 88 ? 11.128 -6.166 3.013 1.00 91.19 88 VAL A C 1
ATOM 623 O O . VAL A 1 88 ? 11.414 -7.361 3.054 1.00 91.19 88 VAL A O 1
ATOM 626 N N . VAL A 1 89 ? 10.724 -5.545 1.911 1.00 89.19 89 VAL A N 1
ATOM 627 C CA . VAL A 1 89 ? 10.661 -6.207 0.601 1.00 89.19 89 VAL A CA 1
ATOM 628 C C . VAL A 1 89 ? 11.705 -5.600 -0.336 1.00 89.19 89 VAL A C 1
ATOM 630 O O . VAL A 1 89 ? 12.200 -4.497 -0.063 1.00 89.19 89 VAL A O 1
ATOM 633 N N . PRO A 1 90 ? 12.077 -6.302 -1.419 1.00 89.31 90 PRO A N 1
ATOM 634 C CA . PRO A 1 90 ? 13.058 -5.795 -2.366 1.00 89.31 90 PRO A CA 1
ATOM 635 C C . PRO A 1 90 ? 12.691 -4.393 -2.876 1.00 89.31 90 PRO A C 1
ATOM 637 O O . PRO A 1 90 ? 11.511 -4.132 -3.145 1.00 89.31 90 PRO A O 1
ATOM 640 N N . PRO A 1 91 ? 13.676 -3.483 -2.997 1.00 89.31 91 PRO A N 1
ATOM 641 C CA . PRO A 1 91 ? 13.425 -2.119 -3.438 1.00 89.31 91 PRO A CA 1
ATOM 642 C C . PRO A 1 91 ? 12.964 -2.091 -4.897 1.00 89.31 91 PRO A C 1
ATOM 644 O O . PRO A 1 91 ? 13.263 -2.993 -5.682 1.00 89.31 91 PRO A O 1
ATOM 647 N N . LEU A 1 92 ? 12.272 -1.017 -5.273 1.00 89.62 92 LEU A N 1
ATOM 648 C CA . LEU A 1 92 ? 11.962 -0.758 -6.675 1.00 89.62 92 LEU A CA 1
ATOM 649 C C . LEU A 1 92 ? 13.223 -0.324 -7.435 1.00 89.62 92 LEU A C 1
ATOM 651 O O . LEU A 1 92 ? 14.124 0.279 -6.845 1.00 89.62 92 LEU A O 1
ATOM 655 N N . PRO A 1 93 ? 13.277 -0.554 -8.758 1.00 87.56 93 PRO A N 1
ATOM 656 C CA . PRO A 1 93 ? 14.295 0.053 -9.604 1.00 87.56 93 PRO A CA 1
ATOM 657 C C . PRO A 1 93 ? 14.329 1.583 -9.472 1.00 87.56 93 PRO A C 1
A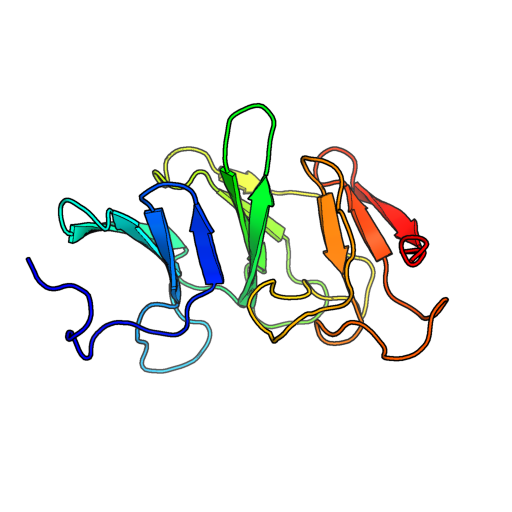TOM 659 O O . PRO A 1 93 ? 13.300 2.233 -9.275 1.00 87.56 93 PRO A O 1
ATOM 662 N N . ASN A 1 94 ? 15.518 2.167 -9.636 1.00 86.00 94 ASN A N 1
ATOM 663 C CA . ASN A 1 94 ? 15.725 3.612 -9.526 1.00 86.00 94 ASN A CA 1
ATOM 664 C C . ASN A 1 94 ? 14.769 4.411 -10.429 1.00 86.00 94 ASN A C 1
ATOM 666 O O . ASN A 1 94 ? 14.579 4.084 -11.601 1.00 86.00 94 ASN A O 1
ATOM 670 N N . GLY A 1 95 ? 14.204 5.492 -9.885 1.00 87.00 95 GLY A N 1
ATOM 671 C CA . GLY A 1 95 ? 13.255 6.362 -10.587 1.00 87.00 95 GLY A CA 1
ATOM 672 C C . GLY A 1 95 ? 11.826 5.812 -10.676 1.00 87.00 95 GLY A C 1
ATOM 673 O O . GLY A 1 95 ? 10.958 6.480 -11.246 1.00 87.00 95 GLY A O 1
ATOM 674 N N . LEU A 1 96 ? 11.565 4.626 -10.113 1.00 88.81 96 LEU A N 1
ATOM 675 C CA . LEU A 1 96 ? 10.223 4.072 -9.970 1.00 88.81 96 LEU A CA 1
ATOM 676 C C . LEU A 1 96 ? 9.733 4.181 -8.530 1.00 88.81 96 LEU A C 1
ATOM 678 O O . LEU A 1 96 ? 10.496 4.094 -7.569 1.00 88.81 96 LEU A O 1
ATOM 682 N N . ARG A 1 97 ? 8.422 4.362 -8.412 1.00 91.56 97 ARG A N 1
ATOM 683 C CA . ARG A 1 97 ? 7.694 4.457 -7.150 1.00 91.56 97 ARG A CA 1
ATOM 684 C C . ARG A 1 97 ? 6.417 3.636 -7.213 1.00 91.56 97 ARG A C 1
ATOM 686 O O . ARG A 1 97 ? 5.959 3.300 -8.312 1.00 91.56 97 ARG A O 1
ATOM 693 N N . ILE A 1 98 ? 5.837 3.344 -6.051 1.00 90.75 98 ILE A N 1
ATOM 694 C CA . ILE A 1 98 ? 4.546 2.650 -5.966 1.00 90.75 98 ILE A CA 1
ATOM 695 C C . ILE A 1 98 ? 3.498 3.457 -6.733 1.00 90.75 98 ILE A C 1
ATOM 697 O O . ILE A 1 98 ? 3.398 4.668 -6.555 1.00 90.75 98 ILE A O 1
ATOM 701 N N . VAL A 1 99 ? 2.693 2.792 -7.561 1.00 89.12 99 VAL A N 1
ATOM 702 C CA . VAL A 1 99 ? 1.470 3.386 -8.112 1.00 89.12 99 VAL A CA 1
ATOM 703 C C . VAL A 1 99 ? 0.336 3.177 -7.098 1.00 89.12 99 VAL A C 1
ATOM 705 O O . VAL A 1 99 ? -0.056 2.029 -6.881 1.00 89.12 99 VAL A O 1
ATOM 708 N N . PRO A 1 100 ? -0.212 4.233 -6.466 1.00 86.12 100 PRO A N 1
ATOM 709 C CA . PRO A 1 100 ? -1.299 4.079 -5.502 1.00 86.12 100 PRO A CA 1
ATOM 710 C C . PRO A 1 100 ? -2.589 3.602 -6.178 1.00 86.12 100 PRO A C 1
ATOM 712 O O . PRO A 1 100 ? -2.999 4.151 -7.201 1.00 86.12 100 PRO A O 1
ATOM 715 N N . SER A 1 101 ? -3.269 2.625 -5.573 1.00 68.44 101 SER A N 1
ATOM 716 C CA . SER A 1 101 ? -4.495 2.036 -6.139 1.00 68.44 101 SER A CA 1
ATOM 717 C C . SER A 1 101 ? -5.706 2.987 -6.206 1.00 68.44 101 SER A C 1
ATOM 719 O O . SER A 1 101 ? -6.611 2.767 -7.008 1.00 68.44 101 SER A O 1
ATOM 721 N N . THR A 1 102 ? -5.735 4.064 -5.409 1.00 56.22 102 THR A N 1
ATOM 722 C CA . THR A 1 102 ? -6.903 4.962 -5.273 1.00 56.22 102 THR A CA 1
ATOM 723 C C . THR A 1 102 ? -6.919 6.153 -6.227 1.00 56.22 102 THR A C 1
ATOM 725 O O . THR A 1 102 ? -7.895 6.904 -6.272 1.00 56.22 102 THR A O 1
ATOM 728 N N . GLY A 1 103 ? -5.883 6.315 -7.050 1.00 46.16 103 GLY A N 1
ATOM 729 C CA . GLY A 1 103 ? -5.860 7.318 -8.108 1.00 46.16 103 GLY A CA 1
ATOM 730 C C . GLY A 1 103 ? -6.617 6.850 -9.350 1.00 46.16 103 GLY A C 1
ATOM 731 O O . GLY A 1 103 ? -5.977 6.422 -10.296 1.00 46.16 103 GLY A O 1
ATOM 732 N N . ALA A 1 104 ? -7.952 6.942 -9.327 1.00 42.22 104 ALA A N 1
ATOM 733 C CA . ALA A 1 104 ? -8.867 6.912 -10.478 1.00 42.22 104 ALA A CA 1
ATOM 734 C C . ALA A 1 104 ? -8.583 5.856 -11.565 1.00 42.22 104 ALA A C 1
ATOM 736 O O . ALA A 1 104 ? -7.755 6.084 -12.439 1.00 42.22 104 ALA A O 1
ATOM 737 N N . ALA A 1 105 ? -9.357 4.762 -11.583 1.00 45.25 105 ALA A N 1
ATOM 738 C CA . ALA A 1 105 ? -9.510 3.893 -12.760 1.00 45.25 105 ALA A CA 1
ATOM 739 C C . ALA A 1 105 ? -8.185 3.602 -13.495 1.00 45.25 105 ALA A C 1
ATOM 741 O O . ALA A 1 105 ? -8.095 3.736 -14.715 1.00 45.25 105 ALA A O 1
ATOM 742 N N . ALA A 1 106 ? -7.140 3.259 -12.738 1.00 45.47 106 ALA A N 1
ATOM 743 C CA . ALA A 1 106 ? -5.799 3.045 -13.255 1.00 45.47 106 ALA A CA 1
ATOM 744 C C . ALA A 1 106 ? -5.729 1.694 -13.999 1.00 45.47 106 ALA A C 1
ATOM 746 O O . ALA A 1 106 ? -5.167 0.714 -13.524 1.00 45.47 106 ALA A O 1
ATOM 747 N N . GLY A 1 107 ? -6.364 1.653 -15.172 1.00 49.84 107 GLY A N 1
ATOM 748 C CA . GLY A 1 107 ? -5.930 0.860 -16.315 1.00 49.84 107 GLY A CA 1
ATOM 749 C C . GLY A 1 107 ? -6.336 -0.605 -16.379 1.00 49.84 107 GLY A C 1
ATOM 750 O O . GLY A 1 107 ? -5.653 -1.330 -17.074 1.00 49.84 107 GLY A O 1
ATOM 751 N N . GLY A 1 108 ? -7.375 -1.095 -15.694 1.00 53.94 108 GLY A N 1
ATOM 752 C CA . GLY A 1 108 ? -7.824 -2.491 -15.888 1.00 53.94 108 GLY A CA 1
ATOM 753 C C . GLY A 1 108 ? -6.728 -3.555 -15.685 1.00 53.94 108 GLY A C 1
ATOM 754 O O . GLY A 1 108 ? -6.834 -4.661 -16.208 1.00 53.94 108 GLY A O 1
ATOM 755 N N . ILE A 1 109 ? -5.653 -3.221 -14.962 1.00 61.84 109 ILE A N 1
ATOM 756 C CA . ILE A 1 109 ? -4.521 -4.117 -14.754 1.00 61.84 109 ILE A CA 1
ATOM 757 C C . ILE A 1 109 ? -4.890 -5.058 -13.619 1.00 61.84 109 ILE A C 1
ATOM 759 O O . ILE A 1 109 ? -4.963 -4.665 -12.453 1.00 61.84 109 ILE A O 1
ATOM 763 N N . GLN A 1 110 ? -5.109 -6.321 -13.966 1.00 68.19 110 GLN A N 1
ATOM 764 C CA . GLN A 1 110 ? -5.234 -7.381 -12.983 1.00 68.19 110 GLN A CA 1
ATOM 765 C C . GLN A 1 110 ? -3.832 -7.816 -12.549 1.00 68.19 110 GLN A C 1
ATOM 767 O O . GLN A 1 110 ? -3.107 -8.474 -13.295 1.00 68.19 110 GLN A O 1
ATOM 772 N N . LEU A 1 111 ? -3.435 -7.419 -11.341 1.00 77.81 111 LEU A N 1
ATOM 773 C CA . LEU A 1 111 ? -2.167 -7.834 -10.750 1.00 77.81 111 LEU A CA 1
ATOM 774 C C . LEU A 1 111 ? -2.313 -9.217 -10.086 1.00 77.81 111 LEU A C 1
ATOM 776 O O . LEU A 1 111 ? -3.273 -9.434 -9.342 1.00 77.81 111 LEU A O 1
ATOM 780 N N . PRO A 1 112 ? -1.372 -10.151 -10.314 1.00 82.75 112 PRO A N 1
ATOM 781 C CA . PRO A 1 112 ? -1.235 -11.355 -9.503 1.00 82.75 112 PRO A CA 1
ATOM 782 C C . PRO A 1 112 ? -1.096 -11.042 -8.008 1.00 82.75 112 PRO A C 1
ATOM 784 O O . PRO A 1 112 ? -0.617 -9.969 -7.622 1.00 82.75 112 PRO A O 1
ATOM 787 N N . LEU A 1 113 ? -1.464 -12.013 -7.168 1.00 86.44 113 LEU A N 1
ATOM 788 C CA . LEU A 1 113 ? -1.267 -11.929 -5.720 1.00 86.44 113 LEU A CA 1
ATOM 789 C C . LEU A 1 113 ? 0.202 -11.662 -5.384 1.00 86.44 113 LEU A C 1
ATOM 791 O O . LEU A 1 113 ? 1.097 -12.194 -6.035 1.00 86.44 113 LEU A O 1
ATOM 795 N N . GLY A 1 114 ? 0.437 -10.846 -4.358 1.00 87.25 114 GLY A N 1
ATOM 796 C CA . GLY A 1 114 ? 1.788 -10.520 -3.902 1.00 87.25 114 GLY A CA 1
ATOM 797 C C . GLY A 1 114 ? 2.574 -9.609 -4.847 1.00 87.25 114 GLY A C 1
ATOM 798 O O . GLY A 1 114 ? 3.791 -9.523 -4.717 1.00 87.25 114 GLY A O 1
ATOM 799 N N . THR A 1 115 ? 1.911 -8.917 -5.779 1.00 89.56 115 THR A N 1
ATOM 800 C CA . THR A 1 115 ? 2.581 -7.998 -6.709 1.00 89.56 115 THR A CA 1
ATOM 801 C C . THR A 1 115 ? 2.015 -6.584 -6.629 1.00 89.56 115 THR A C 1
ATOM 803 O O . THR A 1 115 ? 0.843 -6.382 -6.308 1.00 89.56 115 THR A O 1
ATOM 806 N N . ILE A 1 116 ? 2.857 -5.595 -6.931 1.00 89.69 116 ILE A N 1
ATOM 807 C CA . ILE A 1 116 ? 2.468 -4.182 -7.045 1.00 89.69 116 ILE A CA 1
ATOM 808 C C . ILE A 1 116 ? 2.770 -3.643 -8.437 1.00 89.69 116 ILE A C 1
ATOM 810 O O . ILE A 1 116 ? 3.660 -4.136 -9.129 1.00 89.69 116 ILE A O 1
ATOM 814 N N . ALA A 1 117 ? 2.065 -2.584 -8.824 1.00 89.19 117 ALA A N 1
ATOM 815 C CA . ALA A 1 117 ? 2.463 -1.755 -9.950 1.00 89.19 117 ALA A CA 1
ATOM 816 C C . ALA A 1 117 ? 3.448 -0.673 -9.485 1.00 89.19 117 ALA A C 1
ATOM 818 O O . ALA A 1 117 ? 3.239 0.002 -8.474 1.00 89.19 117 ALA A O 1
ATOM 819 N N . ALA A 1 118 ? 4.502 -0.486 -10.266 1.00 89.44 118 ALA A N 1
ATOM 820 C CA . ALA A 1 118 ? 5.501 0.551 -10.108 1.00 89.44 118 ALA A CA 1
ATOM 821 C C . ALA A 1 118 ? 5.573 1.390 -11.386 1.00 89.44 118 ALA A C 1
ATOM 823 O O . ALA A 1 118 ? 5.466 0.880 -12.505 1.00 89.44 118 ALA A O 1
ATOM 824 N N . GLY A 1 119 ? 5.757 2.694 -11.228 1.00 88.31 119 GLY A N 1
ATOM 825 C CA . GLY A 1 119 ? 5.842 3.610 -12.355 1.00 88.31 119 GLY A CA 1
ATOM 826 C C . GLY A 1 119 ? 6.630 4.868 -12.018 1.00 88.31 119 GLY A C 1
ATOM 827 O O . GLY A 1 119 ? 6.850 5.166 -10.837 1.00 88.31 119 GLY A O 1
ATOM 828 N N . PRO A 1 120 ? 7.065 5.627 -13.036 1.00 87.12 120 PRO A N 1
ATOM 829 C CA . PRO A 1 120 ? 7.770 6.879 -12.817 1.00 87.12 120 PRO A CA 1
ATOM 830 C C . PRO A 1 120 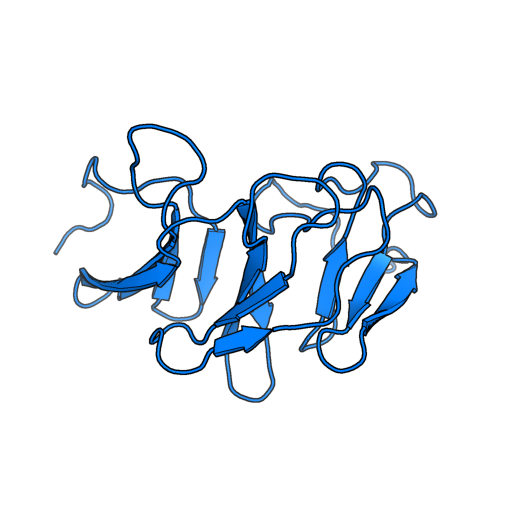? 6.923 7.827 -11.971 1.00 87.12 120 PRO A C 1
ATOM 832 O O . PRO A 1 120 ? 5.772 8.114 -12.309 1.00 87.12 120 PRO A O 1
ATOM 835 N N . ARG A 1 121 ? 7.486 8.310 -10.858 1.00 85.75 121 ARG A N 1
ATOM 836 C CA . ARG A 1 121 ? 6.786 9.188 -9.899 1.00 85.75 121 ARG A CA 1
ATOM 837 C C . ARG A 1 121 ? 5.436 8.628 -9.409 1.00 85.75 121 ARG A C 1
ATOM 839 O O . ARG A 1 121 ? 4.531 9.401 -9.101 1.00 85.75 121 ARG A O 1
ATOM 846 N N . GLY A 1 122 ? 5.287 7.302 -9.380 1.00 86.62 122 GLY A N 1
ATOM 847 C CA . GLY A 1 122 ? 4.094 6.621 -8.873 1.00 86.62 122 GLY A CA 1
ATOM 848 C C . GLY A 1 122 ? 2.885 6.731 -9.797 1.00 86.62 122 GLY A C 1
ATOM 849 O O . GLY A 1 122 ? 1.744 6.717 -9.341 1.00 86.62 122 GLY A 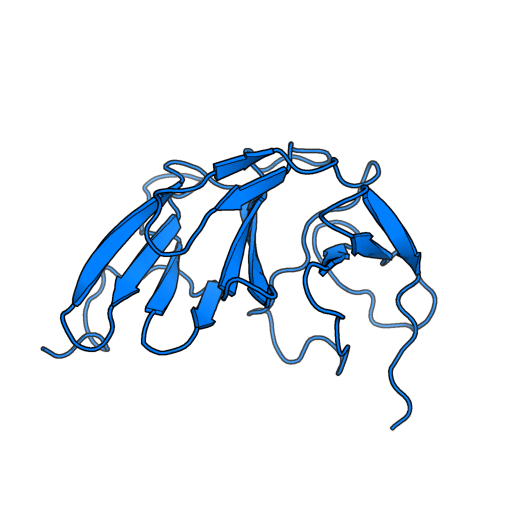O 1
ATOM 850 N N . ARG A 1 123 ? 3.118 6.888 -11.105 1.00 84.69 123 ARG A N 1
ATOM 851 C CA . ARG A 1 123 ? 2.058 6.981 -12.113 1.00 84.69 123 ARG A CA 1
ATOM 852 C C . ARG A 1 123 ? 2.202 5.885 -13.151 1.00 84.69 123 ARG A C 1
ATOM 854 O O . ARG A 1 123 ? 3.311 5.602 -13.604 1.00 84.69 123 ARG A O 1
ATOM 861 N N . LEU A 1 124 ? 1.066 5.328 -13.565 1.00 79.12 124 LEU A N 1
ATOM 862 C CA . LEU A 1 124 ? 1.012 4.565 -14.801 1.00 79.12 124 LEU A CA 1
ATOM 863 C C . LEU A 1 124 ? 0.991 5.536 -15.991 1.00 79.12 124 LEU A C 1
ATOM 865 O O . LEU A 1 124 ? 0.255 6.527 -15.971 1.00 79.12 124 LEU A O 1
ATOM 869 N N . PRO A 1 125 ? 1.807 5.291 -17.017 1.00 70.56 125 PRO A N 1
ATOM 870 C CA . PRO A 1 125 ? 1.785 6.047 -18.254 1.00 70.56 125 PRO A CA 1
ATOM 871 C C . PRO A 1 125 ? 0.513 5.741 -19.055 1.00 70.56 125 PRO A C 1
ATOM 873 O O . PRO A 1 125 ? 0.006 4.625 -19.041 1.00 70.56 125 PRO A O 1
ATOM 876 N N . ALA A 1 126 ? 0.014 6.741 -19.784 1.00 65.62 126 ALA A N 1
ATOM 877 C CA . ALA A 1 126 ? -1.216 6.625 -20.575 1.00 65.62 126 ALA A CA 1
ATOM 878 C C . ALA A 1 126 ? -1.071 5.747 -21.833 1.00 65.62 126 ALA A C 1
ATOM 880 O O . ALA A 1 126 ? -2.073 5.401 -22.453 1.00 65.62 126 ALA A O 1
ATOM 881 N N . THR A 1 127 ? 0.162 5.418 -22.227 1.00 61.47 127 THR A N 1
ATOM 882 C CA . THR A 1 127 ? 0.455 4.652 -23.442 1.00 61.47 127 THR A CA 1
ATOM 883 C C . THR A 1 127 ? 1.014 3.275 -23.074 1.00 61.47 127 THR A C 1
ATOM 885 O O . THR A 1 127 ? 2.000 3.217 -22.327 1.00 61.47 127 THR A O 1
ATOM 888 N N . PRO A 1 128 ? 0.469 2.178 -23.629 1.00 56.69 128 PRO A N 1
ATOM 889 C CA . PRO A 1 128 ? 0.969 0.825 -23.390 1.00 56.69 128 PRO A CA 1
ATOM 890 C C . PRO A 1 128 ? 2.462 0.688 -23.716 1.00 56.69 128 PRO A C 1
ATOM 892 O O . PRO A 1 128 ? 2.975 1.335 -24.630 1.00 56.69 128 PRO A O 1
ATOM 895 N N . GLY A 1 129 ? 3.176 -0.165 -22.974 1.00 55.41 129 GLY A N 1
ATOM 896 C CA . GLY A 1 129 ? 4.577 -0.502 -23.265 1.00 55.41 129 GLY A CA 1
ATOM 897 C C . GLY A 1 129 ? 5.624 0.503 -22.773 1.00 55.41 129 GLY A C 1
ATOM 898 O O . GLY A 1 129 ? 6.789 0.418 -23.159 1.00 55.41 129 GLY A O 1
ATOM 899 N N . SER A 1 130 ? 5.262 1.445 -21.908 1.00 62.12 130 SER A N 1
ATOM 900 C CA . SER A 1 130 ? 6.209 2.389 -21.298 1.00 62.12 130 SER A CA 1
ATOM 901 C C . SER A 1 130 ? 6.730 1.889 -19.933 1.00 62.12 130 SER A C 1
ATOM 903 O O . SER A 1 130 ? 6.610 0.706 -19.619 1.00 62.12 130 SER A O 1
ATOM 905 N N . SER A 1 131 ? 7.462 2.726 -19.193 1.00 70.19 131 SER A N 1
ATOM 906 C CA . SER A 1 131 ? 8.382 2.398 -18.082 1.00 70.19 131 SER A CA 1
ATOM 907 C C . SER A 1 131 ? 7.739 1.896 -16.777 1.00 70.19 131 SER A C 1
ATOM 909 O O . SER A 1 131 ? 8.350 1.990 -15.713 1.00 70.19 131 SER A O 1
ATOM 911 N N . SER A 1 132 ? 6.524 1.355 -16.842 1.00 77.25 132 SER A N 1
ATOM 912 C CA . SER A 1 132 ? 5.850 0.753 -15.696 1.00 77.25 132 SER A CA 1
ATOM 913 C C . SER A 1 132 ? 6.084 -0.745 -15.609 1.00 77.25 132 SER A C 1
ATOM 915 O O . SER A 1 132 ? 6.077 -1.466 -16.610 1.00 77.25 132 SER A O 1
ATOM 917 N N . LEU A 1 133 ? 6.275 -1.202 -14.378 1.00 83.94 133 LEU A N 1
ATOM 918 C CA . LEU A 1 133 ? 6.634 -2.571 -14.053 1.00 83.94 133 LEU A CA 1
ATOM 919 C C . LEU A 1 133 ? 5.660 -3.119 -13.019 1.00 83.94 133 LEU A C 1
ATOM 921 O O . LEU A 1 133 ? 5.240 -2.420 -12.102 1.00 83.94 133 LEU A O 1
ATOM 925 N N . ARG A 1 134 ? 5.329 -4.393 -13.156 1.00 86.25 134 ARG A N 1
ATOM 926 C CA . ARG A 1 134 ? 4.848 -5.216 -12.064 1.00 86.25 134 ARG A CA 1
ATOM 927 C C . ARG A 1 134 ? 6.064 -5.657 -11.265 1.00 86.25 134 ARG A C 1
ATOM 929 O O . ARG A 1 134 ? 7.017 -6.150 -11.859 1.00 86.25 134 ARG A O 1
ATOM 936 N N . HIS A 1 135 ? 6.016 -5.487 -9.953 1.00 87.50 135 HIS A N 1
ATOM 937 C CA . HIS A 1 135 ? 7.069 -5.869 -9.016 1.00 87.50 135 HIS A CA 1
ATOM 938 C C . HIS A 1 135 ? 6.551 -6.965 -8.093 1.00 87.50 135 HIS A C 1
ATOM 940 O O . HIS A 1 135 ? 5.503 -6.791 -7.465 1.00 87.50 135 HIS A O 1
ATOM 946 N N . ASP A 1 136 ? 7.255 -8.087 -8.044 1.00 89.31 136 ASP A N 1
ATOM 947 C CA . ASP A 1 136 ? 6.982 -9.186 -7.125 1.00 89.31 136 ASP A CA 1
ATOM 948 C C . ASP A 1 136 ? 7.587 -8.889 -5.749 1.00 89.31 136 ASP A C 1
ATOM 950 O O . ASP A 1 136 ? 8.758 -8.533 -5.620 1.00 89.31 136 ASP A O 1
ATOM 954 N N . LEU A 1 137 ? 6.769 -8.989 -4.703 1.00 87.62 137 LEU A N 1
ATOM 955 C CA . LEU A 1 137 ? 7.177 -8.630 -3.347 1.00 87.62 137 LEU A CA 1
ATOM 956 C C . LEU A 1 137 ? 8.025 -9.714 -2.669 1.00 87.62 137 LEU A C 1
ATOM 958 O O . LEU A 1 137 ? 8.644 -9.428 -1.644 1.00 87.62 137 LEU A O 1
ATOM 962 N N . SER A 1 138 ? 8.039 -10.939 -3.202 1.00 86.12 138 SER A N 1
ATOM 963 C CA . SER A 1 138 ? 8.748 -12.077 -2.615 1.00 86.12 138 SER A CA 1
ATOM 964 C C . SER A 1 138 ? 10.214 -12.142 -3.047 1.00 86.12 138 SER A C 1
ATOM 966 O O . SER A 1 138 ? 11.093 -12.315 -2.204 1.00 86.12 138 SER A O 1
ATOM 968 N N . ASP A 1 139 ? 10.485 -11.949 -4.337 1.00 83.44 139 ASP A N 1
ATOM 969 C CA . ASP A 1 139 ? 11.818 -12.083 -4.934 1.00 83.44 139 ASP A CA 1
ATOM 970 C C . ASP A 1 139 ? 12.326 -10.797 -5.610 1.00 83.44 139 ASP A C 1
ATOM 972 O O . ASP A 1 139 ? 13.500 -10.708 -5.976 1.00 83.44 139 ASP A O 1
ATOM 976 N N . GLY A 1 140 ? 11.480 -9.767 -5.721 1.00 81.31 140 G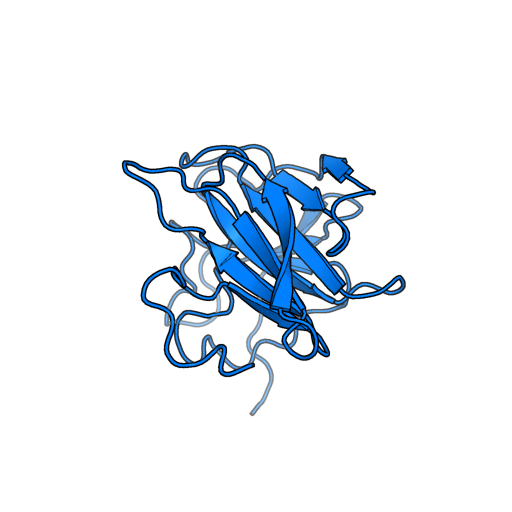LY A N 1
ATOM 977 C CA . GLY A 1 140 ? 11.833 -8.489 -6.332 1.00 81.31 140 GLY A CA 1
ATOM 978 C C . GLY A 1 140 ? 11.883 -8.530 -7.854 1.00 81.31 140 GLY A C 1
ATOM 979 O O . GLY A 1 140 ? 12.388 -7.586 -8.469 1.00 81.31 140 GLY A O 1
ATOM 980 N N . LEU A 1 141 ? 11.398 -9.608 -8.480 1.00 84.75 141 LEU A N 1
ATOM 981 C CA . LEU A 1 141 ? 11.350 -9.697 -9.929 1.00 84.75 141 LEU A CA 1
ATOM 982 C C . LEU A 1 141 ? 10.417 -8.631 -10.491 1.00 84.75 141 LEU A C 1
ATOM 984 O O . LEU A 1 141 ? 9.280 -8.447 -10.049 1.00 84.75 141 LEU A O 1
ATOM 988 N N . THR A 1 142 ? 10.905 -7.944 -11.522 1.00 82.62 142 THR A N 1
ATOM 989 C CA . THR A 1 142 ? 10.126 -6.942 -12.240 1.00 82.62 142 THR A CA 1
ATOM 990 C C . THR A 1 142 ? 9.813 -7.405 -13.651 1.00 82.62 142 THR A C 1
ATOM 992 O O . THR A 1 142 ? 10.685 -7.848 -14.396 1.00 82.62 142 THR A O 1
ATOM 995 N N . VAL A 1 143 ? 8.543 -7.294 -14.030 1.00 81.94 143 VAL A N 1
ATOM 996 C CA . VAL A 1 143 ? 8.047 -7.625 -15.369 1.00 81.94 143 VAL A CA 1
ATOM 997 C C . VAL A 1 143 ? 7.306 -6.416 -15.905 1.00 81.94 143 VAL A C 1
ATOM 999 O O . VAL A 1 143 ? 6.590 -5.749 -15.164 1.00 81.94 143 V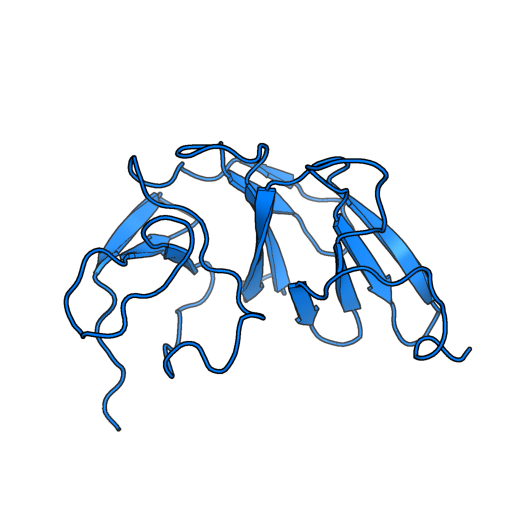AL A O 1
ATOM 1002 N N . ARG A 1 144 ? 7.454 -6.105 -17.191 1.00 80.75 144 ARG A N 1
ATOM 1003 C CA . ARG A 1 144 ? 6.698 -5.007 -17.796 1.00 80.75 144 ARG A CA 1
ATOM 1004 C C . ARG A 1 144 ? 5.198 -5.283 -17.691 1.00 80.75 144 ARG A C 1
ATOM 1006 O O . ARG A 1 144 ? 4.761 -6.410 -17.907 1.00 80.75 144 ARG A O 1
ATOM 1013 N N . ILE A 1 145 ? 4.422 -4.259 -17.349 1.00 72.06 145 ILE A N 1
ATOM 1014 C CA . ILE A 1 145 ? 2.963 -4.381 -17.353 1.00 72.06 145 ILE A CA 1
ATOM 1015 C C . ILE A 1 145 ? 2.493 -4.351 -18.807 1.00 72.06 145 ILE A C 1
ATOM 1017 O O . ILE A 1 145 ? 2.705 -3.360 -19.510 1.00 72.06 145 ILE A O 1
ATOM 1021 N N . GLU A 1 146 ? 1.866 -5.436 -19.246 1.00 62.91 146 GLU A N 1
ATOM 1022 C CA . GLU A 1 146 ? 1.080 -5.480 -20.477 1.00 62.91 146 GLU A CA 1
ATOM 1023 C C . GLU A 1 146 ? -0.384 -5.166 -20.136 1.00 62.91 146 GLU A C 1
ATOM 1025 O O . GLU A 1 146 ? -0.864 -5.528 -19.058 1.00 62.91 146 GLU A O 1
ATOM 1030 N N . GLU A 1 147 ? -1.088 -4.443 -21.010 1.00 55.28 147 GLU A N 1
ATOM 1031 C CA . GLU A 1 147 ? -2.521 -4.196 -20.815 1.00 55.28 147 GLU A CA 1
ATOM 1032 C C . GLU A 1 147 ? -3.305 -5.510 -20.905 1.00 55.28 147 GLU A C 1
ATOM 1034 O O . GLU A 1 147 ? -3.024 -6.357 -21.755 1.00 55.28 147 GLU A O 1
ATOM 1039 N N . ALA A 1 148 ? -4.319 -5.666 -20.049 1.00 54.00 148 ALA A N 1
ATOM 1040 C CA . ALA A 1 148 ? -5.260 -6.768 -20.186 1.00 54.00 148 ALA A CA 1
ATOM 1041 C C . ALA A 1 148 ? -6.045 -6.619 -21.508 1.00 54.00 148 ALA A C 1
ATOM 1043 O O . ALA A 1 148 ? -6.466 -5.503 -21.840 1.00 54.00 148 ALA A O 1
ATOM 1044 N N . PRO A 1 149 ? -6.258 -7.708 -22.271 1.00 46.88 149 PRO A N 1
ATOM 1045 C CA . PRO A 1 149 ? -7.102 -7.659 -23.458 1.00 46.88 149 PRO A CA 1
ATOM 1046 C C . PRO A 1 149 ? -8.530 -7.257 -23.059 1.00 46.88 149 PRO A C 1
ATOM 1048 O O . PRO A 1 149 ? -9.053 -7.736 -22.052 1.00 46.88 149 PRO A O 1
ATOM 1051 N N . ARG A 1 150 ? -9.116 -6.337 -23.834 1.00 48.25 150 ARG A N 1
ATOM 1052 C CA . ARG A 1 150 ? -10.480 -5.822 -23.636 1.00 48.25 150 ARG A CA 1
ATOM 1053 C C . ARG A 1 150 ? -11.547 -6.869 -23.922 1.00 48.25 150 ARG A C 1
ATOM 1055 O O . ARG A 1 150 ? -11.348 -7.650 -24.879 1.00 48.25 150 ARG A O 1
#

Radius of gyration: 15.13 Å; chains: 1; bounding box: 37×34×40 Å

Sequence (150 aa):
MNLLGEPAQGVAIGLAGDQLVTYAPCQGLPCPIVAIDVTTGQRVTLSDASGLATLVASVDGPRLVHETTADDGAPLRIVTLDGRERAVVPPLPNGLRIVPSTGAAAGGIQLPLGTIAAGPRGRLPATPGSSSLRHDLSDGLTVRIEEAPR

Secondary structure (DSSP, 8-state):
--GGG-TT---EEEEETTEEEEEPP-SSSSPPEEEEETTT--EEEEESS-SSEEEE--TTS-EEEEESSSSTTPPEEEEETTS--EEEEPPPPTTEEE--TTSS--TT--PPTTEEEEEETT---SSTTSS-EEEETTT--EEEPPPPP-

Foldseek 3Di:
DDPPPDPQFAAWLDDFPQWTKGFTDDPDAPGWIWIARNVPRDIDTQGRHFAAWHWFAAPVGIWIWTFNHNDFQGWIKIADNNNPDIDTFDTAPGQKDFQRPPPPPQAQQDADGQWTKIDRSNHDDPDAPDDIWIAHRHHRDTDGGGHDDD

pLDDT: mean 82.04, std 14.78, range [42.22, 96.25]